Protein AF-G8H0K0-F1 (afdb_monomer)

Solvent-accessible surface area (backbone atoms only — not comparable to full-atom values): 8054 Å² total; per-residue (Å²): 107,77,78,79,73,45,86,81,85,77,65,91,75,33,46,61,69,50,43,63,46,19,63,53,48,44,52,50,43,55,54,57,51,59,59,56,54,81,49,99,63,72,86,52,84,53,74,50,34,54,57,51,49,55,56,47,57,63,55,43,52,55,26,48,49,43,37,18,57,20,56,63,38,74,67,48,32,54,51,30,53,52,52,45,55,45,30,57,59,31,47,58,55,46,53,57,55,51,48,60,56,33,68,78,64,78,48,43,29,62,70,54,55,58,60,68,37,70,87,54,53,63,56,74,77,39,46,73,60,46,52,55,50,53,52,33,53,36,51,50,70,74,105

Structure (mmCIF, N/CA/C/O backbone):
data_AF-G8H0K0-F1
#
_entry.id   AF-G8H0K0-F1
#
loop_
_atom_site.group_PDB
_atom_site.id
_atom_site.type_symbol
_atom_site.label_atom_id
_atom_site.label_alt_id
_atom_site.label_comp_id
_atom_site.label_asym_id
_atom_site.label_entity_id
_atom_site.label_seq_id
_atom_site.pdbx_PDB_ins_code
_atom_site.Cartn_x
_atom_site.Cartn_y
_atom_site.Cartn_z
_atom_site.occupancy
_atom_site.B_iso_or_equiv
_atom_site.auth_seq_id
_atom_site.auth_comp_id
_atom_site.auth_asym_id
_atom_site.auth_atom_id
_atom_site.pdbx_PDB_model_num
ATOM 1 N N . ILE A 1 1 ? -7.010 12.676 -22.448 1.00 87.31 1 ILE A N 1
ATOM 2 C CA . ILE A 1 1 ? -6.890 12.858 -23.919 1.00 87.31 1 ILE A CA 1
ATOM 3 C C . ILE A 1 1 ? -5.420 12.899 -24.341 1.00 87.31 1 ILE A C 1
ATOM 5 O O . ILE A 1 1 ? -5.011 12.005 -25.059 1.00 87.31 1 ILE A O 1
ATOM 9 N N . LYS A 1 2 ? -4.594 13.808 -23.797 1.00 88.94 2 LYS A N 1
ATOM 10 C CA . LYS A 1 2 ? -3.159 13.942 -24.143 1.00 88.94 2 LYS A CA 1
ATOM 11 C C . LYS A 1 2 ? -2.325 12.645 -24.096 1.00 88.94 2 LYS A C 1
ATOM 13 O O . LYS A 1 2 ? -1.496 12.442 -24.970 1.00 88.94 2 LYS A O 1
ATOM 18 N N . LEU A 1 3 ? -2.523 11.784 -2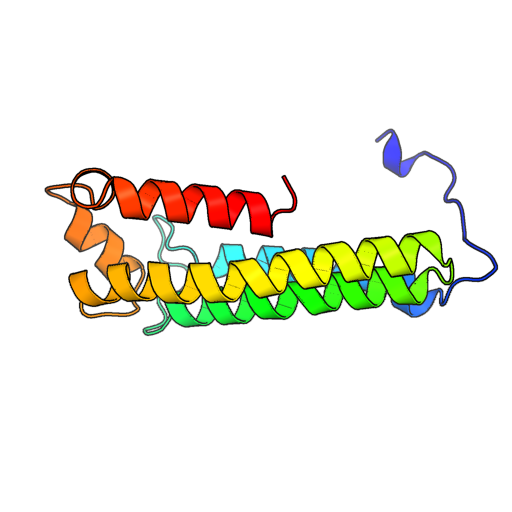3.089 1.00 86.00 3 LEU A N 1
ATOM 19 C CA . LEU A 1 3 ? -1.808 10.498 -22.988 1.00 86.00 3 LEU A CA 1
ATOM 20 C C . LEU A 1 3 ? -2.300 9.459 -24.008 1.00 86.00 3 LEU A C 1
ATOM 22 O O . LEU A 1 3 ? -1.497 8.675 -24.491 1.00 86.00 3 LEU A O 1
ATOM 26 N N . PHE A 1 4 ? -3.589 9.482 -24.359 1.00 87.88 4 PHE A N 1
ATOM 27 C CA . PHE A 1 4 ? -4.183 8.546 -25.321 1.00 87.88 4 PHE A CA 1
ATOM 28 C C . PHE A 1 4 ? -3.845 8.894 -26.777 1.00 87.88 4 PHE A C 1
ATOM 30 O O . PHE A 1 4 ? -3.842 8.012 -27.622 1.00 87.88 4 PHE A O 1
ATOM 37 N N . THR A 1 5 ? -3.564 10.166 -27.076 1.00 91.12 5 THR A N 1
ATOM 38 C CA . THR A 1 5 ? -3.233 10.642 -28.431 1.00 91.12 5 THR A CA 1
ATOM 39 C C . TH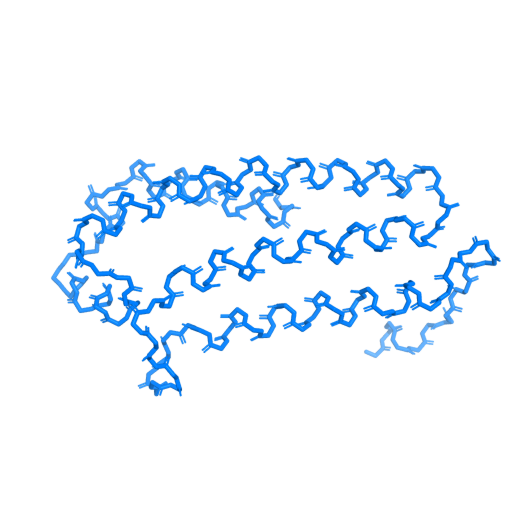R A 1 5 ? -1.732 10.673 -28.720 1.00 91.12 5 THR A C 1
ATOM 41 O O . THR A 1 5 ? -1.336 11.040 -29.821 1.00 91.12 5 THR A O 1
ATOM 44 N N . LYS A 1 6 ? -0.881 10.372 -27.731 1.00 89.88 6 LYS A N 1
ATOM 45 C CA . LYS A 1 6 ? 0.576 10.350 -27.906 1.00 89.88 6 LYS A CA 1
ATOM 46 C C . LYS A 1 6 ? 0.989 9.034 -28.567 1.00 89.88 6 LYS A C 1
ATOM 48 O O . LYS A 1 6 ? 0.434 7.990 -28.238 1.00 89.88 6 LYS A O 1
ATOM 53 N N . GLU A 1 7 ? 1.982 9.083 -29.454 1.00 84.62 7 GLU A N 1
ATOM 54 C CA . GLU A 1 7 ? 2.551 7.880 -30.069 1.00 84.62 7 GLU A CA 1
ATOM 55 C C . GLU A 1 7 ? 3.001 6.876 -29.002 1.00 84.62 7 GLU A C 1
ATOM 57 O O . GLU A 1 7 ? 3.702 7.216 -28.041 1.00 84.62 7 GLU A O 1
ATOM 62 N N . THR A 1 8 ? 2.580 5.625 -29.172 1.00 77.69 8 THR A N 1
ATOM 63 C CA . THR A 1 8 ? 2.927 4.531 -28.270 1.00 77.69 8 THR A CA 1
ATOM 64 C C . THR A 1 8 ? 4.355 4.075 -28.548 1.00 77.69 8 THR A C 1
ATOM 66 O O . THR A 1 8 ? 4.621 3.413 -29.550 1.00 77.69 8 THR A O 1
ATOM 69 N N . SER A 1 9 ? 5.285 4.404 -27.653 1.00 75.06 9 SER A N 1
ATOM 70 C CA . SER A 1 9 ? 6.665 3.921 -27.729 1.00 75.06 9 SER A CA 1
ATOM 71 C C . SER A 1 9 ? 6.733 2.435 -27.362 1.00 75.06 9 SER A C 1
ATOM 73 O O . SER A 1 9 ? 6.645 2.076 -26.187 1.00 75.06 9 SER A O 1
ATOM 75 N N . MET A 1 10 ? 6.899 1.571 -28.361 1.00 71.62 10 MET A N 1
ATOM 76 C CA . MET A 1 10 ? 7.076 0.128 -28.172 1.00 71.62 10 MET A CA 1
ATOM 77 C C . MET A 1 10 ? 8.552 -0.181 -27.900 1.00 71.62 10 MET A C 1
ATOM 79 O O . MET A 1 10 ? 9.429 0.186 -28.682 1.00 71.62 10 MET A O 1
ATOM 83 N N . ILE A 1 11 ? 8.847 -0.854 -26.788 1.00 74.06 11 ILE A N 1
ATOM 84 C CA . ILE A 1 11 ? 10.225 -1.178 -26.399 1.00 74.06 11 ILE A CA 1
ATOM 85 C C . ILE A 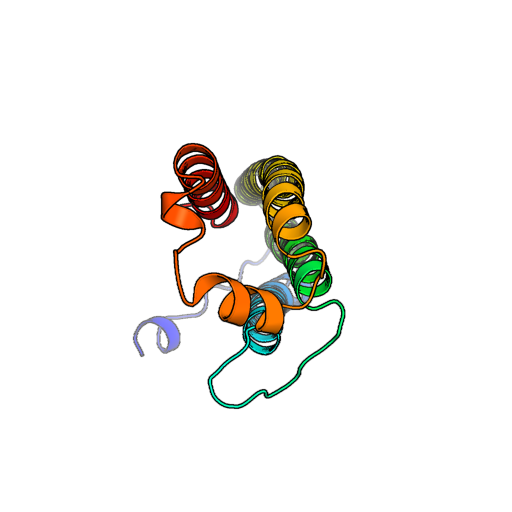1 11 ? 10.651 -2.469 -27.115 1.00 74.06 11 ILE A C 1
ATOM 87 O O . ILE A 1 11 ? 10.200 -3.557 -26.759 1.00 74.06 11 ILE A O 1
ATOM 91 N N . LEU A 1 12 ? 11.558 -2.358 -28.092 1.00 67.94 12 LEU A N 1
ATOM 92 C CA . LEU A 1 12 ? 11.985 -3.460 -28.977 1.00 67.94 12 LEU A CA 1
ATOM 93 C C . LEU A 1 12 ? 12.619 -4.668 -28.261 1.00 67.94 12 LEU A C 1
ATOM 95 O O . LEU A 1 12 ? 12.616 -5.765 -28.805 1.00 67.94 12 LEU A O 1
ATOM 99 N N . LYS A 1 13 ? 13.177 -4.482 -27.058 1.00 73.50 13 LYS A N 1
ATOM 100 C CA . LYS A 1 13 ? 13.847 -5.546 -26.283 1.00 73.50 13 LYS A CA 1
ATOM 101 C C . LYS A 1 13 ? 12.996 -6.111 -25.137 1.00 73.50 13 LYS A C 1
ATOM 103 O O . LYS A 1 13 ? 13.511 -6.903 -24.356 1.00 73.50 13 LYS A O 1
ATOM 108 N N . SER A 1 14 ? 11.737 -5.695 -25.002 1.00 81.19 14 SER A N 1
ATOM 109 C CA . SER A 1 14 ? 10.873 -6.073 -23.872 1.00 81.19 14 SER A CA 1
ATOM 110 C C . SER A 1 14 ? 10.050 -7.340 -24.135 1.00 81.19 14 SER A C 1
ATOM 112 O O . SER A 1 14 ? 9.690 -7.643 -25.272 1.00 81.19 14 SER A O 1
ATOM 114 N N . ASN A 1 15 ? 9.690 -8.051 -23.064 1.00 84.69 15 ASN A N 1
ATOM 115 C CA . ASN A 1 15 ? 8.693 -9.118 -23.107 1.00 84.69 15 ASN A CA 1
ATOM 116 C C . ASN A 1 15 ? 7.291 -8.502 -23.211 1.00 84.69 15 ASN A C 1
ATOM 118 O O . ASN A 1 15 ? 6.632 -8.240 -22.202 1.00 84.69 15 ASN A O 1
ATOM 122 N N . TYR A 1 16 ? 6.844 -8.279 -24.447 1.00 82.94 16 TYR A N 1
ATOM 123 C CA . TYR A 1 16 ? 5.673 -7.457 -24.759 1.00 82.94 16 TYR A CA 1
ATOM 124 C C . TYR A 1 16 ? 4.372 -7.887 -24.058 1.00 82.94 16 TYR A C 1
ATOM 126 O O . TYR A 1 16 ? 3.663 -7.046 -23.509 1.00 82.94 16 TYR A O 1
ATOM 134 N N . LEU A 1 17 ? 4.079 -9.193 -24.015 1.00 86.31 17 LEU A N 1
ATOM 135 C CA . LEU A 1 17 ? 2.858 -9.717 -23.384 1.00 86.31 17 LEU A CA 1
ATOM 136 C C . LEU A 1 17 ? 2.786 -9.367 -21.892 1.00 86.31 17 LEU A C 1
ATOM 138 O O . LEU A 1 17 ? 1.799 -8.804 -21.425 1.00 86.31 17 LEU A O 1
ATOM 142 N N . TYR A 1 18 ? 3.853 -9.658 -21.147 1.00 87.38 18 TYR A N 1
ATOM 143 C CA . TYR A 1 18 ? 3.913 -9.383 -19.711 1.00 87.38 18 TYR A CA 1
ATOM 144 C C . TYR A 1 18 ? 3.930 -7.882 -19.413 1.00 87.38 18 TYR A C 1
ATOM 146 O O . TYR A 1 18 ? 3.320 -7.443 -18.438 1.00 87.38 18 TYR A O 1
ATOM 154 N N . PHE A 1 19 ? 4.564 -7.091 -20.283 1.00 87.88 19 PHE A N 1
ATOM 155 C CA . PHE A 1 19 ? 4.584 -5.638 -20.159 1.00 87.88 19 PHE A CA 1
ATOM 156 C C . PHE A 1 19 ? 3.176 -5.037 -20.281 1.00 87.88 19 PHE A C 1
ATOM 158 O O . PHE A 1 19 ? 2.809 -4.198 -19.463 1.00 87.88 19 PHE A O 1
ATOM 165 N N . LEU A 1 20 ? 2.350 -5.516 -21.219 1.00 88.00 20 LEU A N 1
ATOM 166 C CA . LEU A 1 20 ? 0.955 -5.078 -21.362 1.00 88.00 20 LEU A CA 1
ATOM 167 C C . LEU A 1 20 ? 0.030 -5.567 -20.241 1.00 88.00 20 LEU A C 1
ATOM 169 O O . LEU A 1 20 ? -0.865 -4.835 -19.825 1.00 88.00 20 LEU A O 1
ATOM 173 N N . ILE A 1 21 ? 0.218 -6.799 -19.763 1.00 90.81 21 ILE A N 1
ATOM 174 C CA . ILE A 1 21 ? -0.643 -7.386 -18.724 1.00 90.81 21 ILE A CA 1
ATOM 175 C C . ILE A 1 21 ? -0.381 -6.739 -17.358 1.00 90.81 21 ILE A C 1
ATOM 177 O O . ILE A 1 21 ? -1.311 -6.560 -16.573 1.00 90.81 21 ILE A O 1
ATOM 181 N N . SER A 1 22 ? 0.862 -6.348 -17.068 1.00 90.75 22 SER A N 1
ATOM 182 C CA . SER A 1 22 ? 1.236 -5.773 -15.770 1.00 90.75 22 SER A CA 1
ATOM 183 C C . SER A 1 22 ? 0.398 -4.557 -15.309 1.00 90.75 22 SER A C 1
ATOM 185 O O . SER A 1 22 ? -0.089 -4.604 -14.176 1.00 90.75 22 SER A O 1
ATOM 187 N N . PRO A 1 23 ? 0.126 -3.513 -16.127 1.00 89.06 23 PRO A N 1
ATOM 188 C CA . PRO A 1 23 ? -0.747 -2.408 -15.723 1.00 89.06 23 PRO A CA 1
ATOM 189 C C . PRO A 1 23 ? -2.219 -2.818 -15.574 1.00 89.06 23 PRO A C 1
ATOM 191 O O . PRO A 1 23 ? -2.947 -2.210 -14.793 1.00 89.06 23 PRO A O 1
ATOM 194 N N . VAL A 1 24 ? -2.674 -3.854 -16.289 1.00 93.44 24 VAL A N 1
ATOM 195 C CA . VAL A 1 24 ? -4.034 -4.388 -16.112 1.00 93.44 24 VAL A CA 1
ATOM 196 C C . VAL A 1 24 ? -4.146 -5.076 -14.753 1.00 93.44 24 VAL A C 1
ATOM 198 O O . VAL A 1 24 ? -5.097 -4.825 -14.017 1.00 93.44 24 VAL A O 1
ATOM 201 N N . LEU A 1 25 ? -3.155 -5.893 -14.383 1.00 93.00 25 LEU A N 1
ATOM 202 C CA . LEU A 1 25 ? -3.117 -6.560 -13.081 1.00 93.00 25 LEU A CA 1
ATOM 203 C C . LEU A 1 25 ? -3.083 -5.559 -11.922 1.00 93.00 25 LEU A C 1
ATOM 205 O O . LEU A 1 25 ? -3.842 -5.722 -10.970 1.00 93.00 25 LEU A O 1
ATOM 209 N N . SER A 1 26 ? -2.258 -4.511 -12.001 1.00 91.50 26 SER A N 1
ATOM 210 C CA . SER A 1 26 ? -2.189 -3.507 -10.930 1.00 91.50 26 SER A CA 1
ATOM 211 C C . SER A 1 26 ? -3.514 -2.760 -10.756 1.00 91.50 26 SER A C 1
ATOM 213 O O . SER A 1 26 ? -3.963 -2.544 -9.629 1.00 91.50 26 SER A O 1
ATOM 215 N N . MET A 1 27 ? -4.198 -2.437 -11.858 1.00 93.25 27 MET A N 1
ATOM 216 C CA . MET A 1 27 ? -5.528 -1.831 -11.809 1.00 93.25 27 MET A CA 1
ATOM 217 C C . MET A 1 27 ? -6.574 -2.781 -11.206 1.00 93.25 27 MET A C 1
ATOM 219 O O . MET A 1 27 ? -7.400 -2.345 -10.404 1.00 93.25 27 MET A O 1
ATOM 223 N N . MET A 1 28 ? -6.521 -4.077 -11.532 1.00 93.62 28 MET A N 1
ATOM 224 C CA . MET A 1 28 ? -7.430 -5.080 -10.965 1.00 93.62 28 MET A CA 1
ATOM 225 C C . MET A 1 28 ? -7.259 -5.224 -9.450 1.00 93.62 28 MET A C 1
ATOM 227 O O . MET A 1 28 ? -8.254 -5.229 -8.728 1.00 93.62 28 MET A O 1
ATOM 231 N N . VAL A 1 29 ? -6.017 -5.281 -8.952 1.00 92.25 29 VAL A N 1
ATOM 232 C CA . VAL A 1 29 ? -5.736 -5.346 -7.505 1.00 92.25 29 VAL A CA 1
ATOM 233 C C . VAL A 1 29 ? -6.332 -4.134 -6.781 1.00 92.25 29 VAL A C 1
ATOM 235 O O . VAL A 1 29 ? -6.997 -4.291 -5.756 1.00 92.25 29 VAL A O 1
ATOM 238 N N . MET A 1 30 ? -6.185 -2.931 -7.346 1.00 90.81 30 MET A N 1
ATOM 239 C CA . MET A 1 30 ? -6.755 -1.714 -6.758 1.00 90.81 30 MET A CA 1
ATOM 240 C C . MET A 1 30 ? -8.286 -1.750 -6.690 1.00 90.81 30 MET A C 1
ATOM 242 O O . MET A 1 30 ? -8.863 -1.365 -5.674 1.00 90.81 30 MET A O 1
ATOM 246 N N . LEU A 1 31 ? -8.963 -2.245 -7.729 1.00 90.62 31 LEU A N 1
ATOM 247 C CA . LEU A 1 31 ? -10.425 -2.375 -7.721 1.00 90.62 31 LEU A CA 1
ATOM 248 C C . LEU A 1 31 ? -10.908 -3.392 -6.672 1.00 90.62 31 LEU A C 1
ATOM 250 O O . LEU A 1 31 ? -11.916 -3.152 -6.005 1.00 90.62 31 LEU A O 1
ATOM 254 N N . MET A 1 32 ? -10.165 -4.485 -6.471 1.00 89.44 32 MET A N 1
ATOM 255 C CA . MET A 1 32 ? -10.473 -5.480 -5.438 1.00 89.44 32 MET A CA 1
ATOM 256 C C . MET A 1 32 ? -10.338 -4.918 -4.016 1.00 89.44 32 MET A C 1
ATOM 258 O O . MET A 1 32 ? -11.128 -5.279 -3.144 1.00 89.44 32 MET A O 1
ATOM 262 N N . LEU A 1 33 ? -9.388 -4.008 -3.763 1.00 89.25 33 LEU A N 1
ATOM 263 C CA . LEU A 1 33 ? -9.285 -3.327 -2.464 1.00 89.25 33 LEU A CA 1
ATOM 264 C C . LEU A 1 33 ? -10.531 -2.489 -2.171 1.00 89.25 33 LEU A C 1
ATOM 266 O O . LEU A 1 33 ? -11.103 -2.601 -1.087 1.00 89.25 33 LEU A O 1
ATOM 270 N N . TRP A 1 34 ? -10.984 -1.701 -3.149 1.00 86.00 34 TRP A N 1
ATOM 271 C CA . TRP A 1 34 ? -12.163 -0.844 -2.999 1.00 86.00 34 TRP A CA 1
ATOM 272 C C . TRP A 1 34 ? -13.441 -1.628 -2.714 1.00 86.00 34 TRP A C 1
ATOM 274 O O . TRP A 1 34 ? -14.279 -1.168 -1.941 1.00 86.00 34 TRP A O 1
ATOM 284 N N . TYR A 1 35 ? -13.572 -2.826 -3.281 1.00 83.31 35 TYR A N 1
ATOM 285 C CA . TYR A 1 35 ? -14.727 -3.690 -3.053 1.00 83.31 35 TYR A CA 1
ATOM 286 C C . TYR A 1 35 ? -14.898 -4.124 -1.584 1.00 83.31 35 TYR A C 1
ATOM 288 O O . TYR A 1 35 ? -16.021 -4.344 -1.136 1.00 83.31 35 TYR A O 1
ATOM 296 N N . ASN A 1 36 ? -13.807 -4.224 -0.816 1.00 82.38 36 ASN A N 1
ATOM 297 C CA . ASN A 1 36 ? -13.843 -4.696 0.574 1.00 82.38 36 ASN A CA 1
ATOM 298 C C . ASN A 1 36 ? -14.115 -3.592 1.609 1.00 82.38 36 ASN A C 1
ATOM 300 O O . ASN A 1 36 ? -14.295 -3.890 2.795 1.00 82.38 36 ASN A O 1
ATOM 304 N N . ILE A 1 37 ? -14.134 -2.324 1.190 1.00 83.75 37 ILE A N 1
ATOM 305 C CA . ILE A 1 37 ? -14.361 -1.186 2.084 1.00 83.75 37 ILE A CA 1
ATOM 306 C C . ILE A 1 37 ? -15.867 -1.064 2.361 1.00 83.75 37 ILE A C 1
ATOM 308 O O . ILE A 1 37 ? -16.656 -0.998 1.416 1.00 83.75 37 ILE A O 1
ATOM 312 N N . PRO A 1 38 ? -16.299 -1.003 3.635 1.00 75.38 38 PRO A N 1
ATOM 313 C CA . PRO A 1 38 ? -17.708 -0.826 3.948 1.00 75.38 38 PRO A CA 1
ATOM 314 C C . PRO A 1 38 ? -18.157 0.591 3.583 1.00 75.38 38 PRO A C 1
ATOM 316 O O . PRO A 1 38 ? -17.788 1.568 4.233 1.00 75.38 38 PRO A O 1
ATOM 319 N N . MET A 1 39 ? -18.961 0.699 2.530 1.00 76.69 39 MET A N 1
ATOM 320 C CA . MET A 1 39 ? -19.684 1.921 2.183 1.00 76.69 39 MET A CA 1
ATOM 321 C C . MET A 1 39 ? -21.067 1.921 2.848 1.00 76.69 39 MET A C 1
ATOM 323 O O . MET A 1 39 ? -21.504 0.917 3.408 1.00 76.69 39 MET A O 1
ATOM 327 N N . PHE A 1 40 ? -21.782 3.050 2.781 1.00 63.31 40 PHE A N 1
ATOM 328 C CA . PHE A 1 40 ? -23.128 3.193 3.359 1.00 63.31 40 PHE A CA 1
ATOM 329 C C . PHE A 1 40 ? -24.107 2.090 2.924 1.00 63.31 40 PHE A C 1
ATOM 331 O O . PHE A 1 40 ? -24.967 1.685 3.704 1.00 63.31 40 PHE A O 1
ATOM 338 N N . SER A 1 41 ? -23.957 1.573 1.703 1.00 57.03 41 SER A N 1
ATOM 339 C CA . SER A 1 41 ? -24.520 0.284 1.314 1.00 57.03 41 SER A CA 1
ATOM 340 C C . SER A 1 41 ? -23.464 -0.798 1.545 1.00 57.03 41 SER A C 1
ATOM 342 O O . SER A 1 41 ? -22.389 -0.774 0.949 1.00 57.03 41 SER A O 1
ATOM 344 N N . ASN A 1 42 ? -23.757 -1.752 2.429 1.00 60.44 42 ASN A N 1
ATOM 345 C CA . ASN A 1 42 ? -22.934 -2.944 2.636 1.00 60.44 42 ASN A CA 1
ATOM 346 C C . ASN A 1 42 ? -22.907 -3.795 1.358 1.00 60.44 42 ASN A C 1
ATOM 348 O O . ASN A 1 42 ? -23.690 -4.732 1.230 1.00 60.44 42 ASN A O 1
ATOM 352 N N . ILE A 1 43 ? -22.026 -3.473 0.408 1.00 58.53 43 ILE A N 1
ATOM 353 C CA . ILE A 1 43 ? -21.905 -4.219 -0.852 1.00 58.53 43 ILE A CA 1
ATOM 354 C C . ILE A 1 43 ? -21.487 -5.669 -0.559 1.00 58.53 43 ILE A C 1
ATOM 356 O O . ILE A 1 43 ? -22.078 -6.594 -1.105 1.00 58.53 43 ILE A O 1
ATOM 360 N N . MET A 1 44 ? -20.543 -5.872 0.366 1.00 60.41 44 MET A N 1
ATOM 361 C CA . MET A 1 44 ? -20.213 -7.175 0.948 1.00 60.41 44 MET A CA 1
ATOM 362 C C . MET A 1 44 ? -19.659 -7.019 2.364 1.00 60.41 44 MET A C 1
ATOM 364 O O . MET A 1 44 ? -18.663 -6.335 2.593 1.00 60.41 44 MET A O 1
ATOM 368 N N . THR A 1 45 ? -20.261 -7.720 3.321 1.00 65.81 45 THR A N 1
ATOM 369 C CA . THR A 1 45 ? -19.716 -7.862 4.677 1.00 65.81 45 THR A CA 1
ATOM 370 C C . THR A 1 45 ? -19.181 -9.270 4.866 1.00 65.81 45 THR A C 1
ATOM 372 O O . THR A 1 45 ? -19.928 -10.161 5.279 1.00 65.81 45 THR A O 1
ATOM 375 N N . MET A 1 46 ? -17.898 -9.495 4.578 1.00 75.75 46 MET A N 1
ATOM 376 C CA . MET A 1 46 ? -17.252 -10.746 4.971 1.00 75.75 46 MET A CA 1
ATOM 377 C C . MET A 1 46 ? -16.750 -10.628 6.403 1.00 75.75 46 MET A C 1
ATOM 379 O O . MET A 1 46 ? -16.176 -9.612 6.790 1.00 75.75 46 MET A O 1
ATOM 383 N N . LYS A 1 47 ? -16.887 -11.721 7.165 1.00 82.19 47 LYS A N 1
ATOM 384 C CA . LYS A 1 47 ? -16.416 -11.820 8.558 1.00 82.19 47 LYS A CA 1
ATOM 385 C C . LYS A 1 47 ? -14.932 -11.454 8.734 1.00 82.19 47 LYS A C 1
ATOM 387 O O . LYS A 1 47 ? -14.534 -11.035 9.816 1.00 82.19 47 LYS A O 1
ATOM 392 N N . MET A 1 48 ? -14.138 -11.614 7.672 1.00 85.50 48 MET A N 1
ATOM 393 C CA . MET A 1 48 ? -12.682 -11.454 7.653 1.00 85.50 48 MET A CA 1
ATOM 394 C C . MET A 1 48 ? -12.219 -10.347 6.689 1.00 85.50 48 MET A C 1
ATOM 396 O O . MET A 1 48 ? -11.155 -10.469 6.087 1.00 85.50 48 MET A O 1
ATOM 400 N N . ASN A 1 49 ? -12.999 -9.270 6.521 1.00 88.19 49 ASN A N 1
ATOM 401 C CA . ASN A 1 49 ? -12.660 -8.172 5.598 1.00 88.19 49 ASN A CA 1
ATOM 402 C C . ASN A 1 49 ? -11.241 -7.610 5.818 1.00 88.19 49 ASN A C 1
ATOM 404 O O . ASN A 1 49 ? -10.531 -7.365 4.847 1.00 88.19 49 ASN A O 1
ATOM 408 N N . LEU A 1 50 ? -10.806 -7.425 7.071 1.00 89.44 50 LEU A N 1
ATOM 409 C CA . LEU A 1 50 ? -9.499 -6.819 7.359 1.00 89.44 50 LEU A CA 1
ATOM 410 C C . LEU A 1 50 ? -8.324 -7.711 6.912 1.00 89.44 50 LEU A C 1
ATOM 412 O O . LEU A 1 50 ? -7.347 -7.215 6.362 1.00 89.44 50 LEU A O 1
ATOM 416 N N . LEU A 1 51 ? -8.453 -9.034 7.059 1.00 90.19 51 LEU A N 1
ATOM 417 C CA . LEU A 1 51 ? -7.476 -10.004 6.544 1.00 90.19 51 LEU A CA 1
ATOM 418 C C . LEU A 1 51 ? -7.449 -10.034 5.015 1.00 90.19 51 LEU A C 1
ATOM 420 O O . LEU A 1 51 ? -6.377 -10.102 4.424 1.00 90.19 51 LEU A O 1
ATOM 424 N N . ILE A 1 52 ? -8.617 -9.942 4.372 1.00 89.94 52 ILE A N 1
ATOM 425 C CA . ILE A 1 52 ? -8.710 -9.90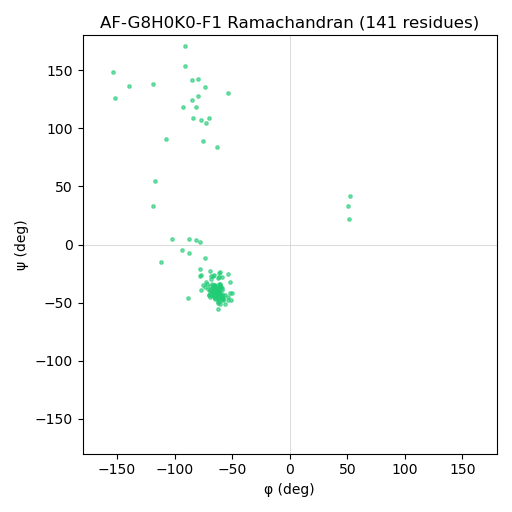7 2.908 1.00 89.94 52 ILE A CA 1
ATOM 426 C C . ILE A 1 52 ? -7.977 -8.679 2.350 1.00 89.94 52 ILE A C 1
ATOM 428 O O . ILE A 1 52 ? -7.262 -8.808 1.360 1.00 89.94 52 ILE A O 1
ATOM 432 N N . ILE A 1 53 ? -8.091 -7.513 2.998 1.00 90.38 53 ILE A N 1
ATOM 433 C CA . ILE A 1 53 ? -7.345 -6.308 2.599 1.00 90.38 53 ILE A CA 1
ATOM 434 C C . ILE A 1 53 ? -5.836 -6.565 2.628 1.00 90.38 53 ILE A C 1
ATOM 436 O O . ILE A 1 53 ? -5.161 -6.280 1.641 1.00 90.38 53 ILE A O 1
ATOM 440 N N . LEU A 1 54 ? -5.320 -7.155 3.711 1.00 91.06 54 LEU A N 1
ATOM 441 C CA . LEU A 1 54 ? -3.895 -7.487 3.833 1.00 91.06 54 LEU A CA 1
ATOM 442 C C . LEU A 1 54 ? -3.444 -8.459 2.730 1.00 91.06 54 LEU A C 1
ATOM 444 O O . LEU A 1 54 ? -2.408 -8.251 2.108 1.00 91.06 54 LEU A O 1
ATOM 448 N N . CYS A 1 55 ? -4.248 -9.480 2.414 1.00 91.12 55 CYS A N 1
ATOM 449 C CA . CYS A 1 55 ? -3.935 -10.412 1.328 1.00 91.12 55 CYS A CA 1
ATOM 450 C C . CYS A 1 55 ? -3.933 -9.753 -0.059 1.00 91.12 55 CYS A C 1
ATOM 452 O O . CYS A 1 55 ? -3.158 -10.150 -0.922 1.00 91.12 55 CYS A O 1
ATOM 454 N N . ILE A 1 56 ? -4.804 -8.777 -0.317 1.00 92.25 56 ILE A N 1
ATOM 455 C CA . ILE A 1 56 ? -4.847 -8.109 -1.625 1.00 92.25 56 ILE A CA 1
ATOM 456 C C . ILE A 1 56 ? -3.675 -7.130 -1.772 1.00 92.25 56 ILE A C 1
ATOM 458 O O . ILE A 1 56 ? -3.117 -7.013 -2.863 1.00 92.25 56 ILE A O 1
ATOM 462 N N . LEU A 1 57 ? -3.265 -6.467 -0.688 1.00 90.12 57 LEU A N 1
ATOM 463 C CA . LEU A 1 57 ? -2.069 -5.621 -0.683 1.00 90.12 57 LEU A CA 1
ATOM 464 C C . LEU A 1 57 ? -0.811 -6.435 -1.014 1.00 90.12 57 LEU A C 1
ATOM 466 O O . LEU A 1 57 ? -0.062 -6.048 -1.915 1.00 90.12 57 LEU A O 1
ATOM 470 N N . SER A 1 58 ? -0.660 -7.623 -0.417 1.00 89.12 58 SER A N 1
ATOM 471 C CA . SER A 1 58 ? 0.455 -8.533 -0.718 1.00 89.12 58 SER A CA 1
ATOM 472 C C . SER A 1 58 ? 0.485 -8.969 -2.191 1.00 89.12 58 SER A C 1
ATOM 474 O O . SER A 1 58 ? 1.550 -9.071 -2.807 1.00 89.12 58 SER A O 1
ATOM 476 N N . MET A 1 59 ? -0.688 -9.140 -2.818 1.00 90.62 59 MET A N 1
ATOM 477 C CA . MET A 1 59 ? -0.789 -9.447 -4.250 1.00 90.62 59 MET A CA 1
ATOM 478 C C . MET A 1 59 ? -0.306 -8.301 -5.153 1.00 90.62 59 MET A C 1
ATOM 480 O O . MET A 1 59 ? 0.168 -8.551 -6.266 1.00 90.62 59 MET A O 1
ATOM 484 N N . GLY A 1 60 ? -0.387 -7.048 -4.696 1.00 90.19 60 GLY A N 1
ATOM 485 C CA . GLY A 1 60 ? 0.026 -5.870 -5.461 1.00 90.19 60 GLY A CA 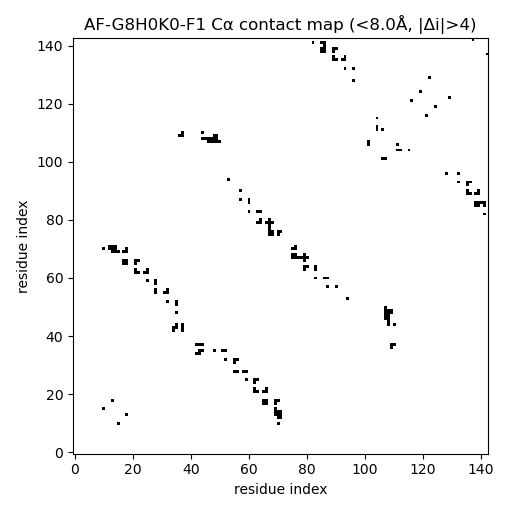1
ATOM 486 C C . GLY A 1 60 ? 1.506 -5.883 -5.852 1.00 90.19 60 GLY A C 1
ATOM 487 O O . GLY A 1 60 ? 1.852 -5.476 -6.967 1.00 90.19 60 GLY A O 1
ATOM 488 N N . VAL A 1 61 ? 2.370 -6.437 -4.996 1.00 92.12 61 VAL A N 1
ATOM 489 C CA . VAL A 1 61 ? 3.829 -6.513 -5.199 1.00 92.12 61 VAL A CA 1
ATOM 490 C C . VAL A 1 61 ? 4.194 -7.289 -6.471 1.00 92.12 61 VAL A C 1
ATOM 492 O O . VAL A 1 61 ? 5.107 -6.903 -7.208 1.00 92.12 61 VAL A O 1
ATOM 495 N N . TYR A 1 62 ? 3.440 -8.342 -6.799 1.00 91.56 62 TYR A N 1
ATOM 496 C CA . TYR A 1 62 ? 3.698 -9.153 -7.992 1.00 91.56 62 TYR A CA 1
ATOM 497 C C . TYR A 1 62 ? 3.494 -8.371 -9.291 1.00 91.56 62 TYR A C 1
ATOM 499 O O . TYR A 1 62 ? 4.255 -8.552 -10.242 1.00 91.56 62 TYR A O 1
ATOM 507 N N . SER A 1 63 ? 2.517 -7.460 -9.335 1.00 91.75 63 SER A N 1
ATOM 508 C CA . SER A 1 63 ? 2.284 -6.630 -10.524 1.00 91.75 63 SER A CA 1
ATOM 509 C C . SER A 1 63 ? 3.490 -5.730 -10.837 1.00 91.75 63 SER A C 1
ATOM 511 O O . SER A 1 63 ? 3.899 -5.616 -11.995 1.00 91.75 63 SER A O 1
ATOM 513 N N . MET A 1 64 ? 4.129 -5.183 -9.795 1.00 89.31 64 MET A N 1
ATOM 514 C CA . MET A 1 64 ? 5.334 -4.352 -9.902 1.00 89.31 64 MET A CA 1
ATOM 515 C C . MET A 1 64 ? 6.555 -5.168 -10.339 1.00 89.31 64 MET A C 1
ATOM 517 O O . MET A 1 64 ? 7.342 -4.714 -11.174 1.00 89.31 64 MET A O 1
ATOM 521 N N . MET A 1 65 ? 6.690 -6.398 -9.834 1.00 91.31 65 MET A N 1
ATOM 522 C CA . MET A 1 65 ? 7.767 -7.311 -10.225 1.00 91.31 65 MET A CA 1
ATOM 523 C C . MET A 1 65 ? 7.702 -7.680 -11.710 1.00 91.31 65 MET A C 1
ATOM 525 O O . MET A 1 65 ? 8.711 -7.603 -12.415 1.00 91.31 65 MET A O 1
ATOM 529 N N . VAL A 1 66 ? 6.512 -8.032 -12.207 1.00 91.75 66 VAL A N 1
ATOM 530 C CA . VAL A 1 66 ? 6.318 -8.400 -13.618 1.00 91.75 66 VAL A CA 1
ATOM 531 C C . VAL A 1 66 ? 6.584 -7.206 -14.542 1.00 91.75 66 VAL A C 1
ATOM 533 O O . VAL A 1 66 ? 7.229 -7.370 -15.581 1.00 91.75 66 VAL A O 1
ATOM 536 N N . ALA A 1 67 ? 6.165 -5.995 -14.162 1.00 89.69 67 ALA A N 1
ATOM 537 C CA . ALA A 1 67 ? 6.448 -4.776 -14.926 1.00 89.69 67 ALA A CA 1
ATOM 538 C C . ALA A 1 67 ? 7.959 -4.482 -15.016 1.00 89.69 67 ALA A C 1
ATOM 540 O O . ALA A 1 67 ? 8.493 -4.206 -16.094 1.00 89.69 67 ALA A O 1
ATOM 541 N N . GLY A 1 68 ? 8.668 -4.595 -13.889 1.00 89.69 68 GLY A N 1
ATOM 542 C CA . GLY A 1 68 ? 10.110 -4.369 -13.813 1.00 89.69 68 GLY A CA 1
ATOM 543 C C . GLY A 1 68 ? 10.909 -5.348 -14.665 1.00 89.69 68 GLY A C 1
ATOM 544 O O . GLY A 1 68 ? 11.726 -4.933 -15.486 1.00 89.69 68 GLY A O 1
ATOM 545 N N . TRP A 1 69 ? 10.619 -6.642 -14.534 1.00 89.50 69 TRP A N 1
ATOM 546 C CA . TRP A 1 69 ? 11.313 -7.692 -15.278 1.00 89.50 69 TRP A CA 1
ATOM 547 C C . TRP A 1 69 ? 11.000 -7.671 -16.782 1.00 89.50 69 TRP A C 1
ATOM 549 O O . TRP A 1 69 ? 11.906 -7.794 -17.606 1.00 89.50 69 TRP A O 1
ATOM 559 N N . SER A 1 70 ? 9.737 -7.452 -17.166 1.00 89.75 70 SER A N 1
ATOM 560 C CA . SER A 1 70 ? 9.316 -7.496 -18.577 1.00 89.75 70 SER A CA 1
ATOM 561 C C . SER A 1 70 ? 9.927 -6.394 -19.450 1.00 89.75 70 SER A C 1
ATOM 563 O O . SER A 1 70 ? 10.103 -6.597 -20.650 1.00 89.75 70 SER A O 1
ATOM 565 N N . SER A 1 71 ? 10.303 -5.253 -18.867 1.00 84.12 71 SER A N 1
ATOM 566 C CA . SER A 1 71 ? 10.902 -4.119 -19.591 1.00 84.12 71 SER A CA 1
ATOM 567 C C . SER A 1 71 ? 12.358 -4.333 -20.041 1.00 84.12 71 SER A C 1
ATOM 569 O O . SER A 1 71 ? 12.857 -3.557 -20.855 1.00 84.12 71 SER A O 1
ATOM 571 N N . ASN A 1 72 ? 13.026 -5.389 -19.560 1.00 85.81 72 ASN A N 1
ATOM 572 C CA . ASN A 1 72 ? 14.362 -5.832 -19.985 1.00 85.81 72 ASN A CA 1
ATOM 573 C C . ASN A 1 72 ? 15.455 -4.735 -19.997 1.00 85.81 72 ASN A C 1
ATOM 575 O O . ASN A 1 72 ? 16.358 -4.738 -20.837 1.00 85.81 72 ASN A O 1
ATOM 579 N N . SER A 1 73 ? 15.382 -3.776 -19.069 1.00 86.56 73 SER A N 1
ATOM 580 C CA . SER A 1 73 ? 16.434 -2.780 -18.846 1.00 86.56 73 SER A CA 1
ATOM 581 C C . SER A 1 73 ? 16.982 -2.918 -17.425 1.00 86.56 73 SER A C 1
ATOM 583 O O . SER A 1 73 ? 16.222 -3.103 -16.476 1.00 86.56 73 SER A O 1
ATOM 585 N N . LEU A 1 74 ? 18.303 -2.826 -17.252 1.00 87.56 74 LEU A N 1
ATOM 586 C CA . LEU A 1 74 ? 18.922 -2.988 -15.928 1.00 87.56 74 LEU A CA 1
ATOM 587 C C . LEU A 1 74 ? 18.420 -1.937 -14.927 1.00 87.56 74 LEU A C 1
ATOM 589 O O . LEU A 1 74 ? 18.203 -2.249 -13.760 1.00 87.56 74 LEU A O 1
ATOM 593 N N . TYR A 1 75 ? 18.186 -0.705 -15.386 1.00 90.94 75 TYR A N 1
ATOM 594 C CA . TYR A 1 75 ? 17.723 0.378 -14.520 1.00 90.94 75 TYR A CA 1
ATOM 595 C C . TYR A 1 75 ? 16.279 0.172 -14.053 1.00 90.94 75 TYR A C 1
ATOM 597 O O . TYR A 1 75 ? 15.990 0.342 -12.868 1.00 90.94 75 TYR A O 1
ATOM 605 N N . SER A 1 76 ? 15.378 -0.247 -14.949 1.00 89.00 76 SER A N 1
ATOM 606 C CA . SER A 1 76 ? 13.996 -0.550 -14.561 1.00 89.00 76 SER A CA 1
ATOM 607 C C . SER A 1 76 ? 13.921 -1.748 -13.618 1.00 89.00 76 SER A C 1
ATOM 609 O O . SER A 1 76 ? 13.164 -1.706 -12.648 1.00 89.00 76 SER A O 1
ATOM 611 N N . LEU A 1 77 ? 14.752 -2.774 -13.837 1.00 91.12 77 LEU A N 1
ATOM 612 C CA . LEU A 1 77 ? 14.824 -3.931 -12.951 1.00 91.12 77 LEU A CA 1
ATOM 613 C C . LEU A 1 77 ? 15.281 -3.522 -11.542 1.00 91.12 77 LEU A C 1
ATOM 615 O O . LEU A 1 77 ? 14.597 -3.834 -10.570 1.00 91.12 77 LEU A O 1
ATOM 619 N N . ILE A 1 78 ? 16.378 -2.768 -11.419 1.00 91.88 78 ILE A N 1
ATOM 620 C CA . ILE A 1 78 ? 16.881 -2.294 -10.118 1.00 91.88 78 ILE A CA 1
ATOM 621 C C . ILE A 1 78 ? 15.852 -1.386 -9.430 1.00 91.88 78 ILE A C 1
ATOM 623 O O . ILE A 1 78 ? 15.622 -1.522 -8.229 1.00 91.88 78 ILE A O 1
ATOM 627 N N . GLY A 1 79 ? 15.197 -0.492 -10.178 1.00 93.12 79 GLY A N 1
ATOM 628 C CA . GLY A 1 79 ? 14.121 0.354 -9.658 1.00 93.12 79 GLY A CA 1
ATOM 629 C C . GLY A 1 79 ? 12.956 -0.464 -9.096 1.00 93.12 79 GLY A C 1
ATOM 630 O O . GLY A 1 79 ? 12.524 -0.223 -7.969 1.00 93.12 79 GLY A O 1
ATOM 631 N N . SER A 1 80 ? 12.506 -1.484 -9.835 1.00 92.19 80 SER A N 1
ATOM 632 C CA . SER A 1 80 ? 11.430 -2.373 -9.387 1.00 92.19 80 SER A CA 1
ATOM 633 C C . SER A 1 80 ? 11.811 -3.158 -8.130 1.00 92.19 80 SER A C 1
ATOM 635 O O . SER A 1 80 ? 11.049 -3.168 -7.168 1.00 92.19 80 SER A O 1
ATOM 637 N N . LEU A 1 81 ? 13.024 -3.719 -8.067 1.00 93.25 81 LEU A N 1
ATOM 638 C CA . LEU A 1 81 ? 13.512 -4.457 -6.899 1.00 93.25 81 LEU A CA 1
ATOM 639 C C . LEU A 1 81 ? 13.594 -3.571 -5.651 1.00 93.25 81 LEU A C 1
ATOM 641 O O . LEU A 1 81 ? 13.248 -4.018 -4.560 1.00 93.25 81 LEU A O 1
ATOM 645 N N . ARG A 1 82 ? 13.985 -2.300 -5.807 1.00 93.62 82 ARG A N 1
ATOM 646 C CA . ARG A 1 82 ? 13.981 -1.331 -4.702 1.00 93.62 82 ARG A CA 1
ATOM 647 C C . ARG A 1 82 ? 12.570 -1.052 -4.199 1.00 93.62 82 ARG A C 1
ATOM 649 O O . ARG A 1 82 ? 12.358 -1.083 -2.991 1.00 93.62 82 ARG A O 1
ATOM 656 N N . SER A 1 83 ? 11.617 -0.830 -5.106 1.00 92.06 83 SER A N 1
ATOM 657 C CA . SER A 1 83 ? 10.216 -0.633 -4.714 1.00 92.06 83 SER A CA 1
ATOM 658 C C . SER A 1 83 ? 9.623 -1.871 -4.038 1.00 92.06 83 SER A C 1
ATOM 660 O O . SER A 1 83 ? 8.923 -1.731 -3.049 1.00 92.06 83 SER A O 1
ATOM 662 N N . ILE A 1 84 ? 9.970 -3.080 -4.496 1.00 93.88 84 ILE A N 1
ATOM 663 C CA . ILE A 1 84 ? 9.499 -4.341 -3.904 1.00 93.88 84 ILE A CA 1
ATOM 664 C C . ILE A 1 84 ? 10.039 -4.516 -2.480 1.00 93.88 84 ILE A C 1
ATOM 666 O O . ILE A 1 84 ? 9.295 -4.871 -1.568 1.00 93.88 84 ILE A O 1
ATOM 670 N N . ALA A 1 85 ? 11.330 -4.248 -2.268 1.00 92.81 85 ALA A N 1
ATOM 671 C CA . ALA A 1 85 ? 11.925 -4.312 -0.936 1.00 92.81 85 ALA A CA 1
ATOM 672 C C . ALA A 1 85 ? 11.263 -3.310 0.027 1.00 92.81 85 ALA A C 1
ATOM 674 O O . ALA A 1 85 ? 10.997 -3.639 1.185 1.00 92.81 85 ALA A O 1
ATOM 675 N N . GLN A 1 86 ? 10.950 -2.106 -0.462 1.00 92.69 86 GLN A N 1
ATOM 676 C CA . GLN A 1 86 ? 10.190 -1.114 0.291 1.00 92.69 86 GLN A CA 1
ATOM 677 C C . GLN A 1 86 ? 8.784 -1.625 0.628 1.00 92.69 86 GLN A C 1
ATOM 679 O O . GLN A 1 86 ? 8.458 -1.714 1.806 1.00 92.69 86 GLN A O 1
ATOM 684 N N . THR A 1 87 ? 7.978 -2.042 -0.350 1.00 93.00 87 THR A N 1
ATOM 685 C CA . THR A 1 87 ? 6.594 -2.471 -0.089 1.00 93.00 87 THR A CA 1
ATOM 686 C C . THR A 1 87 ? 6.528 -3.632 0.902 1.00 93.00 87 THR A C 1
ATOM 688 O O . THR A 1 87 ? 5.790 -3.544 1.874 1.00 93.00 87 THR A O 1
ATOM 691 N N . ILE A 1 88 ? 7.368 -4.664 0.743 1.00 93.06 88 ILE A N 1
ATOM 692 C CA . ILE A 1 88 ? 7.361 -5.840 1.635 1.00 93.06 88 ILE A CA 1
ATOM 693 C C . ILE A 1 88 ? 7.786 -5.466 3.065 1.00 93.06 88 ILE A C 1
ATOM 695 O O . ILE A 1 88 ? 7.208 -5.955 4.034 1.00 93.06 88 ILE A O 1
ATOM 699 N N . SER A 1 89 ? 8.796 -4.601 3.228 1.00 93.12 89 SER A N 1
ATOM 700 C CA . SER A 1 89 ? 9.252 -4.203 4.571 1.00 93.12 89 SER A CA 1
ATOM 701 C C . SER A 1 89 ? 8.176 -3.443 5.354 1.00 93.12 89 SER A C 1
ATOM 703 O O . SER A 1 89 ? 7.979 -3.711 6.543 1.00 93.12 89 SER A O 1
ATOM 705 N N . TYR A 1 90 ? 7.438 -2.548 4.691 1.00 93.06 90 TYR A N 1
ATOM 706 C CA . TYR A 1 90 ? 6.355 -1.793 5.324 1.00 93.06 90 TYR A CA 1
ATOM 707 C C . TYR A 1 90 ? 5.069 -2.607 5.487 1.00 93.06 90 TYR A C 1
ATOM 709 O O . TYR A 1 90 ? 4.359 -2.396 6.470 1.00 93.06 90 TYR A O 1
ATOM 717 N N . GLU A 1 91 ? 4.821 -3.599 4.633 1.00 92.31 91 GLU A N 1
ATOM 718 C CA . GLU A 1 91 ? 3.694 -4.526 4.768 1.00 92.31 91 GLU A CA 1
ATOM 719 C C . GLU A 1 91 ? 3.727 -5.265 6.117 1.00 9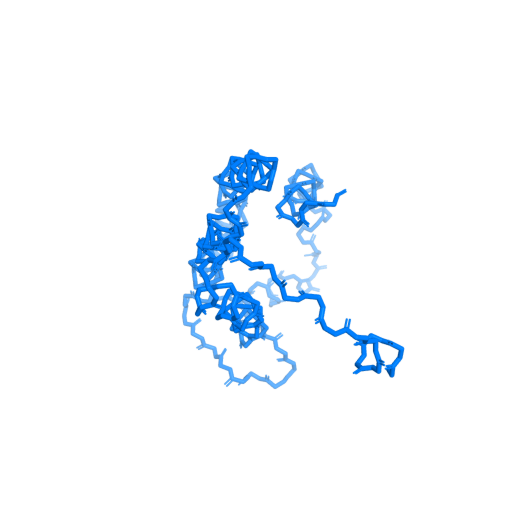2.31 91 GLU A C 1
ATOM 721 O O . GLU A 1 91 ? 2.733 -5.288 6.845 1.00 92.31 91 GLU A O 1
ATOM 726 N N . VAL A 1 92 ? 4.897 -5.780 6.522 1.00 92.44 92 VAL A N 1
ATOM 727 C CA . VAL A 1 92 ? 5.063 -6.453 7.825 1.00 92.44 92 VAL A CA 1
ATOM 728 C C . VAL A 1 92 ? 4.731 -5.509 8.983 1.00 92.44 92 VAL A C 1
ATOM 730 O O . VAL A 1 92 ? 4.021 -5.892 9.916 1.00 92.44 92 VAL A O 1
ATOM 733 N N . SER A 1 93 ? 5.206 -4.261 8.922 1.00 91.12 93 SER A N 1
ATOM 734 C CA . SER A 1 93 ? 4.888 -3.263 9.949 1.00 91.12 93 SER A CA 1
ATOM 735 C C . SER A 1 93 ? 3.394 -2.931 9.989 1.00 91.12 93 SER A C 1
ATOM 737 O O . SER A 1 93 ? 2.824 -2.803 11.074 1.00 91.12 93 SER A O 1
ATOM 739 N N . MET A 1 94 ? 2.733 -2.872 8.829 1.00 91.62 94 MET A N 1
ATOM 740 C CA . MET A 1 94 ? 1.314 -2.549 8.744 1.00 91.62 94 MET A CA 1
ATOM 741 C C . MET A 1 94 ? 0.443 -3.667 9.323 1.00 91.62 94 MET A C 1
ATOM 743 O O . MET A 1 94 ? -0.502 -3.378 10.057 1.00 91.62 94 MET A O 1
ATOM 747 N N . ILE A 1 95 ? 0.803 -4.935 9.092 1.00 92.81 95 ILE A N 1
ATOM 748 C CA . ILE A 1 95 ? 0.122 -6.091 9.696 1.00 92.81 95 ILE A CA 1
ATOM 749 C C . ILE A 1 95 ? 0.162 -6.004 11.227 1.00 92.81 95 ILE A C 1
ATOM 751 O O . ILE A 1 95 ? -0.869 -6.173 11.879 1.00 92.81 95 ILE A O 1
ATOM 755 N N . LEU A 1 96 ? 1.328 -5.702 11.809 1.00 91.19 96 LEU A N 1
ATOM 756 C CA . LEU A 1 96 ? 1.485 -5.584 13.264 1.00 91.19 96 LEU A CA 1
ATOM 757 C C . LEU A 1 96 ? 0.628 -4.448 13.838 1.00 91.19 96 LEU A C 1
ATOM 759 O O . LEU A 1 96 ? -0.041 -4.625 14.856 1.00 91.19 96 LEU A O 1
ATOM 763 N N . ILE A 1 97 ? 0.599 -3.296 13.166 1.00 92.44 97 ILE A N 1
ATOM 764 C CA . ILE A 1 97 ? -0.198 -2.140 13.595 1.00 92.44 97 ILE A CA 1
ATOM 765 C C . ILE A 1 97 ? -1.700 -2.428 13.486 1.00 92.44 97 ILE A C 1
ATOM 767 O O . ILE A 1 97 ? -2.461 -2.123 14.407 1.00 92.44 97 ILE A O 1
ATOM 771 N N . MET A 1 98 ? -2.134 -3.052 12.389 1.00 90.38 98 MET A N 1
ATOM 772 C CA . MET A 1 98 ? -3.523 -3.478 12.208 1.00 90.38 98 MET A CA 1
ATOM 773 C C . MET A 1 98 ? -3.951 -4.484 13.278 1.00 90.38 98 MET A C 1
ATOM 775 O O . MET A 1 98 ? -5.085 -4.430 13.751 1.00 90.38 98 MET A O 1
ATOM 779 N N . LEU A 1 99 ? -3.047 -5.366 13.710 1.00 91.38 99 LEU A N 1
ATOM 780 C CA . LEU A 1 99 ? -3.324 -6.334 14.766 1.00 91.38 99 LEU A CA 1
ATOM 781 C C . LEU A 1 99 ? -3.596 -5.647 16.113 1.00 91.38 99 LEU A C 1
ATOM 783 O O . LEU A 1 99 ? -4.544 -6.024 16.800 1.00 91.38 99 LEU A O 1
ATOM 787 N N . CYS A 1 100 ? -2.863 -4.578 16.446 1.00 90.38 100 CYS A N 1
ATOM 788 C CA . CYS A 1 100 ? -3.157 -3.749 17.621 1.00 90.38 100 CYS A CA 1
ATOM 789 C C . CYS A 1 100 ? -4.565 -3.133 17.570 1.00 90.38 100 CYS A C 1
ATOM 791 O O . CYS A 1 100 ? -5.230 -3.047 18.599 1.00 90.38 100 CYS A O 1
ATOM 793 N N . LEU A 1 101 ? -5.040 -2.725 16.386 1.00 88.19 101 LEU A N 1
ATOM 794 C CA . LEU A 1 101 ? -6.403 -2.212 16.220 1.00 88.19 101 LEU A CA 1
ATOM 795 C C . LEU A 1 101 ? -7.447 -3.322 16.377 1.00 88.19 101 LEU A C 1
ATOM 797 O O . LEU A 1 101 ? -8.442 -3.117 17.066 1.00 88.19 101 LEU A O 1
ATOM 801 N N . ILE A 1 102 ? -7.211 -4.501 15.793 1.00 90.81 102 ILE A N 1
ATOM 802 C CA . ILE A 1 102 ? -8.123 -5.652 15.889 1.00 90.81 102 ILE A CA 1
ATOM 803 C C . ILE A 1 102 ? -8.336 -6.075 17.345 1.00 90.81 102 ILE A C 1
ATOM 805 O O . ILE A 1 102 ? -9.468 -6.381 17.721 1.00 90.81 102 ILE A O 1
ATOM 809 N N . LEU A 1 103 ? -7.289 -6.043 18.176 1.00 90.06 103 LEU A N 1
ATOM 810 C CA . LEU A 1 103 ? -7.393 -6.378 19.600 1.00 90.06 103 LEU A CA 1
ATOM 811 C C . LEU A 1 103 ? -8.394 -5.488 20.359 1.00 90.06 103 LEU A C 1
ATOM 813 O O . LEU A 1 103 ? -8.991 -5.951 21.320 1.00 90.06 103 LEU A O 1
ATOM 817 N N . LEU A 1 104 ? -8.631 -4.248 19.918 1.00 88.62 104 LEU A N 1
ATOM 818 C CA . LEU A 1 104 ? -9.591 -3.333 20.559 1.00 88.62 104 LEU A CA 1
ATOM 819 C C . LEU A 1 104 ? -11.054 -3.638 20.203 1.00 88.62 104 LEU A C 1
ATOM 821 O O . LEU A 1 104 ? -11.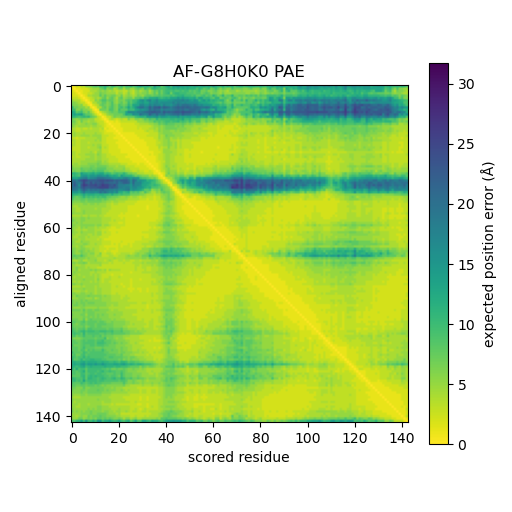965 -3.192 20.893 1.00 88.62 104 LEU A O 1
ATOM 825 N N . ILE A 1 105 ? -11.282 -4.341 19.095 1.00 89.44 105 ILE A N 1
ATOM 826 C CA . ILE A 1 105 ? -12.603 -4.570 18.485 1.00 89.44 105 ILE A CA 1
ATOM 827 C C . ILE A 1 105 ? -13.016 -6.045 18.601 1.00 89.44 105 ILE A C 1
ATOM 829 O O . ILE A 1 105 ? -14.164 -6.394 18.318 1.00 89.44 105 ILE A O 1
ATOM 833 N N . GLU A 1 106 ? -12.055 -6.918 18.925 1.00 89.88 106 GLU A N 1
ATOM 834 C CA . GLU A 1 106 ? -12.180 -8.379 19.017 1.00 89.88 106 GLU A CA 1
ATOM 835 C C . GLU A 1 106 ? -12.804 -9.030 17.767 1.00 89.88 106 GLU A C 1
ATOM 837 O O . GLU A 1 106 ? -13.348 -10.133 17.802 1.00 89.88 106 GLU A O 1
ATOM 842 N N . SER A 1 107 ? -12.746 -8.351 16.617 1.00 89.25 107 SER A N 1
ATOM 843 C CA . SER A 1 107 ? -13.303 -8.853 15.365 1.00 89.25 107 SER A CA 1
ATOM 844 C C . SER A 1 107 ? -12.597 -8.280 14.137 1.00 89.25 107 SER A C 1
ATOM 846 O O . SER A 1 107 ? -12.143 -7.140 14.125 1.00 89.25 107 SER A O 1
ATOM 848 N N . PHE A 1 108 ? -12.542 -9.077 13.066 1.00 88.25 108 PHE A N 1
ATOM 849 C CA . PHE A 1 108 ? -11.932 -8.707 11.778 1.00 88.25 108 PHE A CA 1
ATOM 850 C C . PHE A 1 108 ? -12.903 -7.988 10.821 1.00 88.25 108 PHE A C 1
ATOM 852 O O . PHE A 1 108 ? -12.569 -7.696 9.669 1.00 88.25 108 PHE A O 1
ATOM 859 N N . ASN A 1 109 ? -14.119 -7.708 11.291 1.00 88.75 109 ASN A N 1
ATOM 860 C CA . ASN A 1 109 ? -15.162 -7.033 10.533 1.00 88.75 109 ASN A CA 1
ATOM 861 C C . ASN A 1 109 ? -14.964 -5.515 10.553 1.00 88.75 109 ASN A C 1
ATOM 863 O O . ASN A 1 109 ? -15.121 -4.883 11.598 1.00 88.75 109 ASN A O 1
ATOM 867 N N . LEU A 1 110 ? -14.763 -4.904 9.383 1.00 85.94 110 LEU A N 1
ATOM 868 C CA . LEU A 1 110 ? -14.661 -3.441 9.260 1.00 85.94 110 LEU A CA 1
ATOM 869 C C . LEU A 1 110 ? -15.945 -2.712 9.702 1.00 85.94 110 LEU A C 1
ATOM 871 O O . LEU A 1 110 ? -15.878 -1.604 10.221 1.00 85.94 110 LEU A O 1
ATOM 875 N N . ASN A 1 111 ? -17.110 -3.356 9.592 1.00 86.31 111 ASN A N 1
ATOM 876 C CA . ASN A 1 111 ? -18.370 -2.809 10.112 1.00 86.31 111 ASN A CA 1
ATOM 877 C C . ASN A 1 111 ? -18.439 -2.741 11.631 1.00 86.31 111 ASN A C 1
ATOM 879 O O . ASN A 1 111 ? -19.161 -1.914 12.179 1.00 86.31 111 ASN A O 1
ATOM 883 N N . ASN A 1 112 ? -17.754 -3.644 12.325 1.00 86.94 112 ASN A N 1
ATOM 884 C CA . ASN A 1 112 ? -17.673 -3.551 13.774 1.00 86.94 112 ASN A CA 1
ATOM 885 C C . ASN A 1 112 ? -16.738 -2.399 14.147 1.00 86.94 112 ASN A C 1
ATOM 887 O O . ASN A 1 112 ? -17.051 -1.635 15.053 1.00 86.94 112 ASN A O 1
ATOM 891 N N . LEU A 1 113 ? -15.668 -2.202 13.370 1.00 86.06 113 LEU A N 1
ATOM 892 C CA . LEU A 1 113 ? -14.726 -1.094 13.515 1.00 86.06 113 LEU A CA 1
ATOM 893 C C . LEU A 1 113 ? -15.427 0.276 13.506 1.00 86.06 113 LEU A C 1
ATOM 895 O O . LEU A 1 113 ? -15.175 1.088 14.392 1.00 86.06 113 LEU A O 1
ATOM 899 N N . SER A 1 114 ? -16.369 0.505 12.583 1.00 84.62 114 SER A N 1
ATOM 900 C CA . SER A 1 114 ? -17.149 1.753 12.548 1.00 84.62 114 SER A CA 1
ATOM 901 C C . SER A 1 114 ? -18.122 1.896 13.726 1.00 84.62 114 SER A C 1
ATOM 903 O O . SER A 1 114 ? -18.295 2.997 14.245 1.00 84.62 114 SER A O 1
ATOM 905 N N . LYS A 1 115 ? -18.723 0.796 14.200 1.00 86.50 115 LYS A N 1
ATOM 906 C CA . LYS A 1 115 ? -19.631 0.809 15.362 1.00 86.50 115 LYS A CA 1
ATOM 907 C C . LYS A 1 115 ? -18.912 1.166 16.663 1.00 86.50 115 LYS A C 1
ATOM 909 O O . LYS A 1 115 ? -19.432 1.968 17.433 1.00 86.50 115 LYS A O 1
ATOM 914 N N . TYR A 1 116 ? -17.723 0.609 16.907 1.00 88.44 116 TYR A N 1
ATOM 915 C CA . TYR A 1 116 ? -16.955 0.907 18.125 1.00 88.44 116 TYR A CA 1
ATOM 916 C C . TYR A 1 116 ? -16.401 2.338 18.152 1.00 88.44 116 TYR A C 1
ATOM 918 O O . TYR A 1 116 ? -16.184 2.891 19.226 1.00 88.44 116 TYR A O 1
ATOM 926 N N . GLN A 1 117 ? -16.238 2.973 16.989 1.00 87.88 117 GLN A N 1
ATOM 927 C CA . GLN A 1 117 ? -15.778 4.360 16.874 1.00 87.88 117 GLN A CA 1
ATOM 928 C C . GLN A 1 117 ? -16.879 5.414 17.093 1.00 87.88 117 GLN A C 1
ATOM 930 O O . GLN A 1 117 ? -16.602 6.604 16.949 1.00 87.88 117 GLN A O 1
ATOM 935 N N . TYR A 1 118 ? -18.111 5.019 17.445 1.00 87.69 118 TYR A N 1
ATOM 936 C CA . TYR A 1 118 ? -19.240 5.952 17.562 1.00 87.69 118 TYR A CA 1
ATOM 937 C C . TYR A 1 118 ? -19.033 7.034 18.636 1.00 87.69 118 TYR A C 1
ATOM 939 O O . TYR A 1 118 ? -19.349 8.197 18.399 1.00 87.69 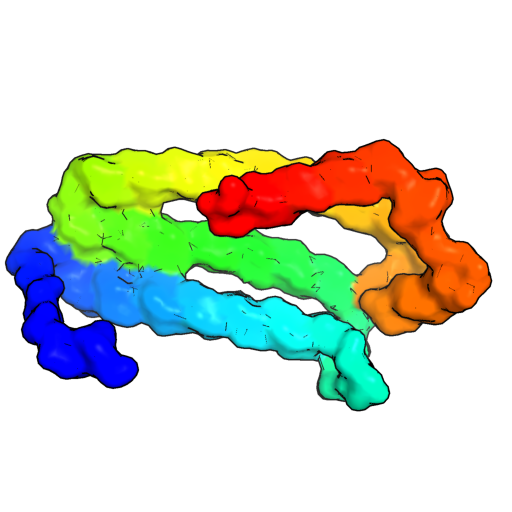118 TYR A O 1
ATOM 947 N N . PHE A 1 119 ? -18.493 6.671 19.805 1.00 87.50 119 PHE A N 1
ATOM 948 C CA . PHE A 1 119 ? -18.302 7.615 20.916 1.00 87.50 119 PHE A CA 1
ATOM 949 C C . PHE A 1 119 ? -16.958 8.345 20.862 1.00 87.50 119 PHE A C 1
ATOM 951 O O . PHE A 1 119 ? -16.905 9.558 21.045 1.00 87.50 119 PHE A O 1
ATOM 958 N N . GLN A 1 120 ? -15.868 7.615 20.618 1.00 88.00 120 GLN A N 1
ATOM 959 C CA . GLN A 1 120 ? -14.526 8.178 20.519 1.00 88.00 120 GLN A CA 1
ATOM 960 C C . GLN A 1 120 ? -13.767 7.505 19.380 1.00 88.00 120 GLN A C 1
ATOM 962 O O . GLN A 1 120 ? -13.786 6.284 19.226 1.00 88.00 120 GLN A O 1
ATOM 967 N N . TRP A 1 121 ? -13.064 8.310 18.588 1.00 89.94 121 TRP A N 1
ATOM 968 C CA . TRP A 1 121 ? -12.251 7.798 17.493 1.00 89.94 121 TRP A CA 1
ATOM 969 C C . TRP A 1 121 ? -10.987 7.117 18.019 1.00 89.94 121 TRP A C 1
ATOM 971 O O . TRP A 1 121 ? -10.266 7.669 18.855 1.00 89.94 121 TRP A O 1
ATOM 981 N N . PHE A 1 122 ? -10.658 5.951 17.457 1.00 89.88 122 PHE A N 1
ATOM 982 C CA . PHE A 1 122 ? -9.421 5.235 17.791 1.00 89.88 122 PHE A CA 1
ATOM 983 C C . PHE A 1 122 ? -8.156 6.035 17.461 1.00 89.88 122 PHE A C 1
ATOM 985 O O . PHE A 1 122 ? -7.132 5.834 18.108 1.00 89.88 122 PHE A O 1
ATOM 992 N N . SER A 1 123 ? -8.229 6.979 16.517 1.00 86.88 123 SER A N 1
ATOM 993 C CA . SER A 1 123 ? -7.121 7.887 16.200 1.00 86.88 123 SER A CA 1
ATOM 994 C C . SER A 1 123 ? -6.711 8.762 17.384 1.00 86.88 123 SER A C 1
ATOM 996 O O . SER A 1 123 ? -5.523 8.994 17.584 1.00 86.88 123 SER A O 1
ATOM 998 N N . LEU A 1 124 ? -7.681 9.226 18.178 1.00 89.44 124 LEU A N 1
ATOM 999 C CA . LEU A 1 124 ? -7.431 10.062 19.351 1.00 89.44 124 LEU A CA 1
ATOM 1000 C C . LEU A 1 124 ? -6.931 9.233 20.531 1.00 89.44 124 LEU A C 1
ATOM 1002 O O . LEU A 1 124 ? -6.038 9.672 21.245 1.00 89.44 124 LEU A O 1
ATOM 1006 N N . MET A 1 125 ? -7.484 8.032 20.726 1.00 87.94 125 MET A N 1
ATOM 1007 C CA . MET A 1 125 ? -7.035 7.142 21.801 1.00 87.94 125 MET A CA 1
ATOM 1008 C C . MET A 1 125 ? -5.600 6.647 21.575 1.00 87.94 125 MET A C 1
ATOM 1010 O O . MET A 1 125 ? -4.794 6.642 22.498 1.00 87.94 125 MET A O 1
ATOM 1014 N N . ASN A 1 126 ? -5.270 6.282 20.333 1.00 89.81 126 ASN A N 1
ATOM 1015 C CA . ASN A 1 126 ? -3.995 5.680 19.954 1.00 89.81 126 ASN A CA 1
ATOM 1016 C C . ASN A 1 126 ? -3.215 6.568 18.979 1.00 89.81 126 ASN A C 1
ATOM 1018 O O . ASN A 1 126 ? -2.800 6.132 17.902 1.00 89.81 126 ASN A O 1
ATOM 1022 N N . PHE A 1 127 ? -2.987 7.821 19.370 1.00 90.31 127 PHE A N 1
ATOM 1023 C CA . PHE A 1 127 ? -2.285 8.802 18.543 1.00 90.31 127 PHE A CA 1
ATOM 1024 C C . PHE A 1 127 ? -0.922 8.333 17.979 1.00 90.31 127 PHE A C 1
ATOM 1026 O O . PHE A 1 127 ? -0.720 8.462 16.769 1.00 90.31 127 PHE A O 1
ATOM 1033 N N . PRO A 1 128 ? 0.008 7.740 18.764 1.00 90.50 128 PRO A N 1
ATOM 1034 C CA . PRO A 1 128 ? 1.306 7.329 18.218 1.00 90.50 128 PRO A CA 1
ATOM 1035 C C . PRO A 1 128 ? 1.174 6.196 17.196 1.00 90.50 128 PRO A C 1
ATOM 1037 O O . PRO A 1 128 ? 1.871 6.186 16.185 1.00 90.50 128 PRO A O 1
ATOM 1040 N N . ILE A 1 129 ? 0.239 5.272 17.420 1.00 91.88 129 ILE A N 1
ATOM 1041 C CA . ILE A 1 129 ? -0.016 4.149 16.513 1.00 91.88 129 ILE A CA 1
ATOM 1042 C C . ILE A 1 129 ? -0.581 4.673 15.189 1.00 91.88 129 ILE A C 1
ATOM 1044 O O . ILE A 1 129 ? -0.154 4.226 14.128 1.00 91.88 129 ILE A O 1
ATOM 1048 N N . MET A 1 130 ? -1.473 5.668 15.237 1.00 91.25 130 MET A N 1
ATOM 1049 C CA . MET A 1 130 ? -2.018 6.301 14.034 1.00 91.25 130 MET A CA 1
ATOM 1050 C C . MET A 1 130 ? -0.934 6.998 13.196 1.00 91.25 130 MET A C 1
ATOM 1052 O O . MET A 1 130 ? -0.966 6.922 11.970 1.00 91.25 130 MET A O 1
ATOM 1056 N N . LEU A 1 131 ? 0.054 7.639 13.830 1.00 92.75 131 LEU A N 1
ATOM 1057 C CA . LEU A 1 131 ? 1.171 8.258 13.107 1.00 92.75 131 LEU A CA 1
ATOM 1058 C C . LEU A 1 131 ? 2.038 7.220 12.389 1.00 92.75 131 LEU A C 1
ATOM 1060 O O . LEU A 1 131 ? 2.341 7.389 11.209 1.00 92.75 131 LEU A O 1
ATOM 1064 N N . ILE A 1 132 ? 2.406 6.135 13.076 1.00 93.69 132 ILE A N 1
ATOM 1065 C CA . ILE A 1 132 ? 3.213 5.062 12.475 1.00 93.69 132 ILE A CA 1
ATOM 1066 C C . ILE A 1 132 ? 2.426 4.396 11.339 1.00 93.69 132 ILE A C 1
ATOM 1068 O O . ILE A 1 132 ? 2.980 4.156 10.268 1.00 93.69 132 ILE A O 1
ATOM 1072 N N . PHE A 1 133 ? 1.123 4.179 11.537 1.00 92.25 133 PHE A N 1
ATOM 1073 C CA . PHE A 1 133 ? 0.227 3.670 10.504 1.00 92.25 133 PHE A CA 1
ATOM 1074 C C . PHE A 1 133 ? 0.248 4.563 9.259 1.00 92.25 133 PHE A C 1
ATOM 1076 O O . PHE A 1 133 ? 0.513 4.085 8.160 1.00 92.25 133 PHE A O 1
ATOM 1083 N N . TYR A 1 134 ? 0.065 5.873 9.422 1.00 92.00 134 TYR A N 1
ATOM 1084 C CA . TYR A 1 134 ? 0.078 6.815 8.303 1.00 92.00 134 TYR A CA 1
ATOM 1085 C C . TYR A 1 134 ? 1.410 6.809 7.534 1.00 92.00 134 TYR A C 1
ATOM 1087 O O . TYR A 1 134 ? 1.410 6.775 6.304 1.00 92.00 134 TYR A O 1
ATOM 1095 N N . VAL A 1 135 ? 2.544 6.772 8.244 1.00 93.38 135 VAL A N 1
ATOM 1096 C CA . VAL A 1 135 ? 3.873 6.677 7.616 1.00 93.38 135 VAL A CA 1
ATOM 1097 C C . VAL A 1 135 ? 4.038 5.356 6.861 1.00 93.38 135 VAL A C 1
ATOM 1099 O O . VAL A 1 135 ? 4.555 5.361 5.747 1.00 93.38 135 VAL A O 1
ATOM 1102 N N . SER A 1 136 ? 3.557 4.238 7.416 1.00 92.62 136 SER A N 1
ATOM 1103 C CA . SER A 1 136 ? 3.612 2.943 6.727 1.00 92.62 136 SER A CA 1
ATOM 1104 C C . SER A 1 136 ? 2.787 2.929 5.432 1.00 92.62 136 SER A C 1
ATOM 1106 O O . SER A 1 136 ?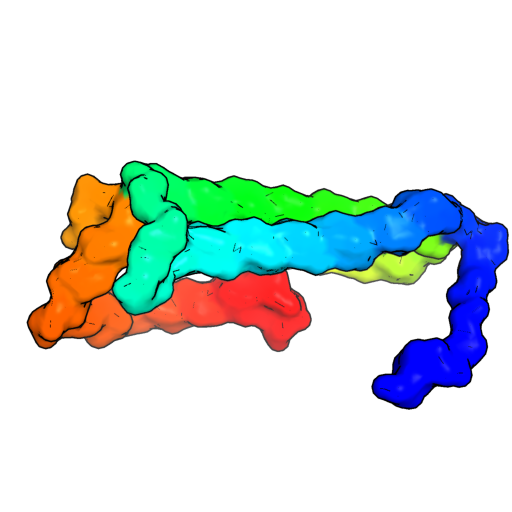 3.276 2.437 4.419 1.00 92.62 136 SER A O 1
ATOM 1108 N N . PHE A 1 137 ? 1.609 3.569 5.412 1.00 90.62 137 PHE A N 1
ATOM 1109 C CA . PHE A 1 137 ? 0.787 3.707 4.200 1.00 90.62 137 PHE A CA 1
ATOM 1110 C C . PHE A 1 137 ? 1.440 4.577 3.123 1.00 90.62 137 PHE A C 1
ATOM 1112 O O . PHE A 1 137 ? 1.362 4.255 1.937 1.00 90.62 137 PHE A O 1
ATOM 1119 N N . LEU A 1 138 ? 2.079 5.683 3.515 1.00 91.12 138 LEU A N 1
ATOM 1120 C CA . LEU A 1 138 ? 2.834 6.525 2.580 1.00 91.12 138 LEU A CA 1
ATOM 1121 C C . LEU A 1 138 ? 3.969 5.731 1.930 1.00 91.12 138 LEU A C 1
ATOM 1123 O O . LEU A 1 138 ? 4.085 5.677 0.703 1.00 91.12 138 LEU A O 1
ATOM 1127 N N . ALA A 1 139 ? 4.737 5.027 2.762 1.00 90.31 139 ALA A N 1
ATOM 1128 C CA . ALA A 1 139 ? 5.849 4.223 2.300 1.00 90.31 139 ALA A CA 1
ATOM 1129 C C . ALA A 1 139 ? 5.407 3.074 1.378 1.00 90.31 139 ALA A C 1
ATOM 1131 O O . ALA A 1 139 ? 6.079 2.818 0.381 1.00 90.31 139 ALA A O 1
ATOM 1132 N N . GLU A 1 140 ? 4.275 2.423 1.652 1.00 88.81 140 GLU A N 1
ATOM 1133 C CA . GLU A 1 140 ? 3.724 1.361 0.801 1.00 88.81 140 GLU A CA 1
ATOM 1134 C C . GLU A 1 140 ? 3.277 1.881 -0.578 1.00 88.81 140 GLU A C 1
ATOM 1136 O O . GLU A 1 140 ? 3.497 1.230 -1.599 1.00 88.81 140 GLU A O 1
ATOM 1141 N N . LEU A 1 141 ? 2.727 3.098 -0.645 1.00 86.50 141 LEU A N 1
ATOM 1142 C CA . LEU A 1 141 ? 2.331 3.746 -1.903 1.00 86.50 141 LEU A CA 1
ATOM 1143 C C . LEU A 1 141 ? 3.509 4.339 -2.696 1.00 86.50 141 LEU A C 1
ATOM 1145 O O . LEU A 1 141 ? 3.285 4.933 -3.755 1.00 86.50 141 LEU A O 1
ATOM 1149 N N . ASN A 1 142 ? 4.746 4.184 -2.209 1.00 85.25 142 ASN A N 1
ATOM 1150 C CA . ASN A 1 142 ? 5.948 4.817 -2.755 1.00 85.25 142 ASN A CA 1
ATOM 1151 C C . ASN A 1 142 ? 5.792 6.347 -2.906 1.00 85.25 142 ASN A C 1
ATOM 1153 O O . ASN A 1 142 ? 6.179 6.914 -3.933 1.00 85.25 142 ASN A O 1
ATOM 1157 N N . ARG A 1 143 ? 5.191 7.004 -1.904 1.00 81.19 143 ARG A N 1
ATOM 1158 C CA . ARG A 1 143 ? 5.020 8.463 -1.822 1.00 81.19 143 ARG A CA 1
ATOM 1159 C C . ARG A 1 143 ? 5.666 9.014 -0.563 1.00 81.19 143 ARG A C 1
ATOM 1161 O O . ARG A 1 143 ? 6.331 10.062 -0.693 1.00 81.19 143 ARG A O 1
#

Radius of gyration: 18.65 Å; Cα contacts (8 Å, |Δi|>4): 118; chains: 1; bounding box: 43×26×52 Å

Foldseek 3Di:
DVVVPDDDDDQPPFQVVLLVVLVVQLVVLVVQLVCLAQDPPCSDWDQQSQVVNLVSLVSNLVSLCSNQVRSPDPVSVVVSVVLSVQQVVLSVVLVVLVVVLCVVQVTNTVVSVVVVPPPPHPCVVPVVSVVSNVVSVCSNVVD

pLDDT: mean 87.37, std 7.27, range [57.03, 93.88]

Organism: NCBI:txid717730

Mean predicted aligned error: 5.56 Å

InterPro domains:
  IPR001694 NADH:ubiquinone oxidoreductase, subunit 1/F420H2 oxidoreductase subunit H [PF00146] (1-143)
  IPR001694 NADH:ubiquinone oxidoreductase, subunit 1/F420H2 oxidoreductase subunit H [PTHR11432] (1-143)

Nearest PDB structures (foldseek):
  7v2d-assembly1_s  TM=9.720E-01  e=1.231E-09  Sus scrofa
  7r45-assembly1_H  TM=9.669E-01  e=1.542E-09  Bos taurus
  7r4g-assembly1_H  TM=9.652E-01  e=7.428E-09  Bos taurus
  8xnn-assembly1_H  TM=9.475E-01  e=6.277E-09  Mus musculus
  8ic2-assembly1_H  TM=9.581E-01  e=2.041E-08  Mus musculus

Secondary structure (DSSP, 8-state):
-TTTSS-----TTS-HHHHHHHHHHHHHHHHHHHHTS--SS-S---TTHHHHHHHHHHHHHHHHHHHHHHT--HHHHHHHHHHHHHHHHHHHHHHHHHHHHHHHHTSS-HHHHHHHTSSS-HHHHTHHHHHHHHHHHHHHTT-

Sequence (143 aa):
IKLFTKETSMILKSNYLYFLISPVLSMMVMLMLWYNIPMFSNIMTMKMNLLIILCILSMGVYSMMVAGWSSNSLYSLIGSLRSIAQTISYEVSMILIMLCLILLIESFNLNNLSKYQYFQWFSLMNFPIMLIFYVSFLAELNR